Protein AF-A0A9N8VVI7-F1 (afdb_monomer_lite)

Radius of gyration: 28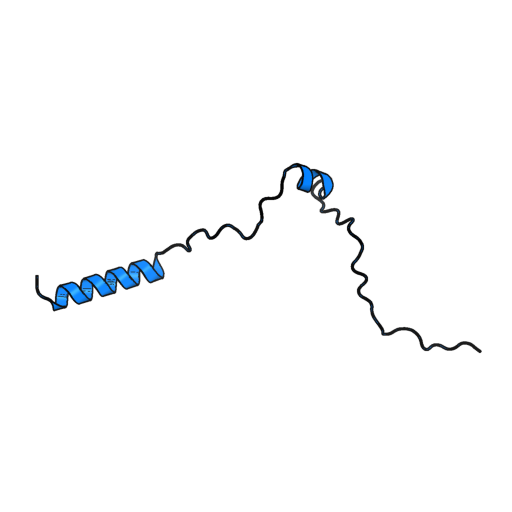.77 Å; chains: 1; bounding box: 85×36×55 Å

pLDDT: mean 72.5, std 14.38, range [41.81, 91.81]

Structure (mmCIF, N/CA/C/O backbone):
data_AF-A0A9N8VVI7-F1
#
_entry.id   AF-A0A9N8VVI7-F1
#
loop_
_atom_site.group_PDB
_atom_site.id
_atom_site.type_symbol
_atom_site.label_atom_id
_atom_site.label_alt_id
_atom_site.label_comp_id
_atom_site.label_asym_id
_atom_site.label_entity_id
_atom_site.label_seq_id
_atom_site.pdbx_PDB_ins_code
_atom_site.Cartn_x
_atom_site.Cartn_y
_atom_site.Cartn_z
_atom_site.occupancy
_atom_site.B_iso_or_equiv
_atom_site.auth_seq_id
_atom_site.auth_comp_id
_atom_site.auth_asym_id
_atom_site.auth_atom_id
_atom_site.pdbx_PDB_model_num
ATOM 1 N N . MET A 1 1 ? -26.190 10.118 30.363 1.00 58.28 1 MET A N 1
ATOM 2 C CA . MET A 1 1 ? -25.377 8.902 30.103 1.00 58.28 1 MET A CA 1
ATOM 3 C C . MET A 1 1 ? -24.486 8.624 31.313 1.00 58.28 1 MET A C 1
ATOM 5 O O . MET A 1 1 ? -23.724 9.504 31.679 1.00 58.28 1 MET A O 1
ATOM 9 N N . SER A 1 2 ? -24.582 7.447 31.945 1.00 84.38 2 SER A N 1
ATOM 10 C CA . SER A 1 2 ? -23.747 7.076 33.108 1.00 84.38 2 SER A CA 1
ATOM 11 C C . SER A 1 2 ? -22.248 7.042 32.760 1.00 84.38 2 SER A C 1
ATOM 13 O O . SER A 1 2 ? -21.878 6.596 31.672 1.00 84.38 2 SER A O 1
ATOM 15 N N . PHE A 1 3 ? -21.391 7.482 33.686 1.00 85.50 3 PHE A N 1
ATOM 16 C CA . PHE A 1 3 ? -19.932 7.587 33.525 1.00 85.50 3 PHE A CA 1
ATOM 17 C C . PHE A 1 3 ? -19.287 6.259 33.081 1.00 85.50 3 PHE A C 1
ATOM 19 O O . PHE A 1 3 ? -18.443 6.225 32.187 1.00 85.50 3 PHE A O 1
ATOM 26 N N . ILE A 1 4 ? -19.789 5.140 33.608 1.00 87.44 4 ILE A N 1
ATOM 27 C CA . ILE A 1 4 ? -19.344 3.777 33.278 1.00 87.44 4 ILE A CA 1
ATOM 28 C C . ILE A 1 4 ? -19.594 3.441 31.799 1.00 87.44 4 ILE A C 1
ATOM 30 O O . ILE A 1 4 ? -18.766 2.803 31.147 1.00 87.44 4 ILE A O 1
ATOM 34 N N . LYS A 1 5 ? -20.715 3.908 31.229 1.00 85.38 5 LYS A N 1
ATOM 35 C CA . LYS A 1 5 ? -21.016 3.709 29.800 1.00 85.38 5 LYS A CA 1
ATOM 36 C C . LYS A 1 5 ? -20.023 4.464 28.909 1.00 85.38 5 LYS A C 1
ATOM 38 O O . LYS A 1 5 ? -19.660 3.955 27.852 1.00 85.38 5 LYS A O 1
ATOM 43 N N . LYS A 1 6 ? -19.544 5.635 29.346 1.00 87.69 6 LYS A N 1
ATOM 44 C CA . LYS A 1 6 ? -18.544 6.430 28.615 1.00 87.69 6 LYS A CA 1
ATOM 45 C C . LYS A 1 6 ? -17.186 5.724 28.572 1.00 87.69 6 LYS A C 1
ATOM 47 O O . LYS A 1 6 ? -16.585 5.648 27.507 1.00 87.69 6 LYS A O 1
ATOM 52 N N . ILE A 1 7 ? -16.755 5.139 29.690 1.00 89.06 7 ILE A N 1
ATOM 53 C CA . ILE A 1 7 ? -15.487 4.394 29.775 1.00 89.06 7 ILE A CA 1
ATOM 54 C C . ILE A 1 7 ? -15.509 3.167 28.853 1.00 89.06 7 ILE A C 1
ATOM 56 O O . ILE A 1 7 ? -14.582 2.979 28.068 1.00 89.06 7 ILE A O 1
ATOM 60 N N . LYS A 1 8 ? -16.590 2.371 28.876 1.00 88.81 8 LYS A N 1
ATOM 61 C CA . LYS A 1 8 ? -16.745 1.230 27.953 1.00 88.81 8 LYS A CA 1
ATOM 62 C C . LYS A 1 8 ? -16.692 1.663 26.489 1.00 88.81 8 LYS A C 1
ATOM 64 O O . LYS A 1 8 ? -16.003 1.038 25.695 1.00 88.81 8 LYS A O 1
ATOM 69 N N . SER A 1 9 ? -17.380 2.751 26.146 1.00 89.19 9 SER A N 1
ATOM 70 C CA . SER A 1 9 ? -17.375 3.292 24.784 1.00 89.19 9 SER A CA 1
ATOM 71 C C . SER A 1 9 ? -15.968 3.692 24.326 1.00 89.19 9 SER A C 1
ATOM 73 O O . SER A 1 9 ? -15.570 3.351 23.215 1.00 89.19 9 SER A O 1
ATOM 75 N N . GLN A 1 10 ? -15.178 4.339 25.187 1.00 89.31 10 GLN A N 1
ATOM 76 C CA . GLN A 1 10 ? -13.792 4.676 24.856 1.00 89.31 10 GLN A CA 1
ATOM 77 C C . GLN A 1 10 ? -12.897 3.441 24.718 1.00 89.31 10 GLN A C 1
ATOM 79 O O . GLN A 1 10 ? -12.047 3.409 23.830 1.00 89.31 10 GLN A O 1
ATOM 84 N N . TYR A 1 11 ? -13.103 2.417 25.548 1.00 91.81 11 TYR A N 1
ATOM 85 C CA . TYR A 1 11 ? -12.358 1.162 25.457 1.00 91.81 11 TYR A CA 1
ATOM 86 C C . TYR A 1 11 ? -12.634 0.416 24.144 1.00 91.81 11 TYR A C 1
ATOM 88 O O . TYR A 1 11 ? -11.699 -0.016 23.471 1.00 91.81 11 TYR A O 1
ATOM 96 N N . GLU A 1 12 ? -13.900 0.328 23.730 1.00 89.88 12 GLU A N 1
ATOM 97 C CA . GLU A 1 12 ? -14.266 -0.265 22.438 1.00 89.88 12 GLU A CA 1
ATOM 98 C C . GLU A 1 12 ? -13.679 0.532 21.267 1.00 89.88 12 GLU A C 1
ATOM 100 O O . GLU A 1 12 ? -13.087 -0.045 20.357 1.00 89.88 12 GLU A O 1
ATOM 105 N N . MET A 1 13 ? -13.735 1.867 21.318 1.00 87.75 13 MET A N 1
ATOM 106 C CA . MET A 1 13 ? -13.108 2.718 20.300 1.00 87.75 13 MET A CA 1
ATOM 107 C C . MET A 1 13 ? -11.587 2.539 20.243 1.00 87.75 13 MET A C 1
ATOM 109 O O . MET A 1 13 ? -11.008 2.523 19.155 1.00 87.75 13 MET A O 1
ATOM 113 N N . TRP A 1 14 ? -10.931 2.365 21.393 1.00 88.25 14 TRP A N 1
ATOM 114 C CA . TRP A 1 14 ? -9.503 2.057 21.459 1.00 88.25 14 TRP A CA 1
ATOM 115 C C . TRP A 1 14 ? -9.190 0.699 20.826 1.00 88.25 14 TRP A C 1
ATOM 117 O O . TRP A 1 14 ? -8.245 0.591 20.045 1.00 88.25 14 TRP A O 1
ATOM 127 N N . LYS A 1 15 ? -10.008 -0.323 21.103 1.00 88.56 15 LYS A N 1
ATOM 128 C CA . LYS A 1 15 ? -9.870 -1.662 20.523 1.00 88.56 15 LYS A CA 1
ATOM 129 C C . LYS A 1 15 ? -10.028 -1.623 19.003 1.00 88.56 15 LYS A C 1
ATOM 131 O O . LYS A 1 15 ? -9.172 -2.144 18.294 1.00 88.56 15 LYS A O 1
ATOM 136 N N . ILE A 1 16 ? -11.065 -0.950 18.503 1.00 86.25 16 ILE A N 1
ATOM 137 C CA . ILE A 1 16 ? -11.285 -0.749 17.065 1.00 86.25 16 ILE A CA 1
ATOM 138 C C . ILE A 1 16 ? -10.060 -0.069 16.454 1.00 86.25 16 ILE A C 1
ATOM 140 O O . ILE A 1 16 ? -9.436 -0.629 15.563 1.00 86.25 16 ILE A O 1
ATOM 144 N N . ASN A 1 17 ? -9.618 1.066 17.000 1.00 82.94 17 ASN A N 1
ATOM 145 C CA . ASN A 1 17 ? -8.435 1.764 16.493 1.00 82.94 17 ASN A CA 1
ATOM 146 C C . ASN A 1 17 ? -7.177 0.879 16.531 1.00 82.94 1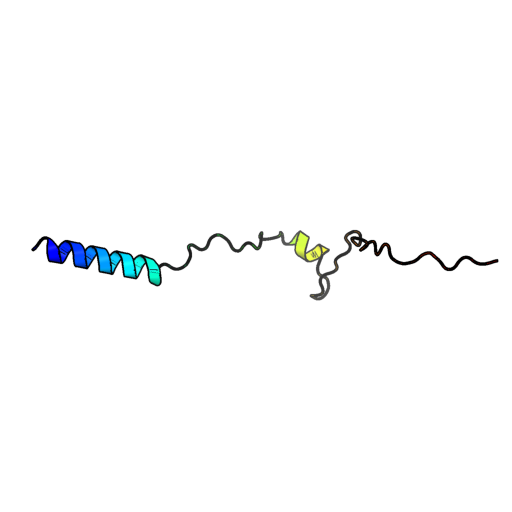7 ASN A C 1
ATOM 148 O O . ASN A 1 17 ? -6.367 0.930 15.621 1.00 82.94 17 ASN A O 1
ATOM 152 N N . LYS A 1 18 ? -7.007 0.012 17.529 1.00 83.62 18 LYS A N 1
ATOM 153 C CA . LYS A 1 18 ? -5.843 -0.879 17.598 1.00 83.62 18 LYS A CA 1
ATOM 154 C C . LYS A 1 18 ? -5.853 -1.973 16.526 1.00 83.62 18 LYS A C 1
ATOM 156 O O . LYS A 1 18 ? -4.801 -2.264 15.965 1.00 83.62 18 LYS A O 1
ATOM 161 N N . TYR A 1 19 ? -7.010 -2.580 16.256 1.00 82.94 19 TYR A N 1
ATOM 162 C CA . TYR A 1 19 ? -7.108 -3.773 15.403 1.00 82.94 19 TYR A CA 1
ATOM 163 C C . TYR A 1 19 ? -7.596 -3.500 13.977 1.00 82.94 19 TYR A C 1
ATOM 165 O O . TYR A 1 19 ? -7.333 -4.299 13.084 1.00 82.94 19 TYR A O 1
ATOM 173 N N . THR A 1 2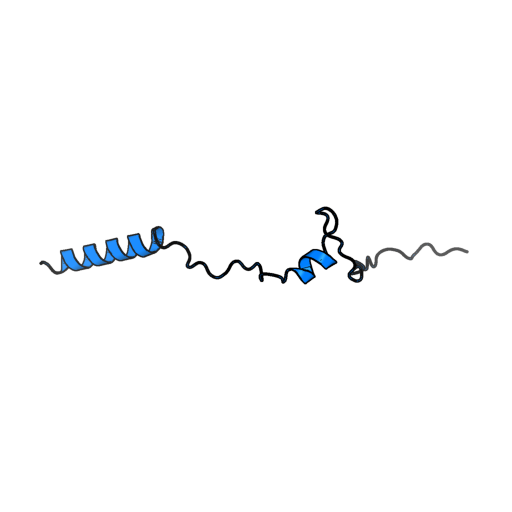0 ? -8.283 -2.383 13.735 1.00 78.50 20 THR A N 1
ATOM 174 C CA . THR A 1 20 ? -8.779 -1.999 12.403 1.00 78.50 20 THR A CA 1
ATOM 175 C C . THR A 1 20 ? -7.970 -0.878 11.772 1.00 78.50 20 THR A C 1
ATOM 177 O O . THR A 1 20 ? -8.163 -0.581 10.590 1.00 78.50 20 THR A O 1
ATOM 180 N N . ARG A 1 21 ? -7.061 -0.237 12.521 1.00 73.75 21 ARG A N 1
ATOM 181 C CA . ARG A 1 21 ? -6.129 0.721 11.933 1.00 73.75 21 ARG A CA 1
ATOM 182 C C . ARG A 1 21 ? -5.204 -0.052 11.019 1.00 73.75 21 ARG A C 1
ATOM 184 O O . ARG A 1 21 ? -4.257 -0.708 11.448 1.00 73.75 21 ARG A O 1
ATOM 191 N N . ARG A 1 22 ? -5.497 0.053 9.726 1.00 71.12 22 ARG A N 1
ATOM 192 C CA . ARG A 1 22 ? -4.538 -0.250 8.672 1.00 71.12 22 ARG A CA 1
ATOM 193 C C . ARG A 1 22 ? -3.250 0.459 9.058 1.00 71.12 22 ARG A C 1
ATOM 195 O O . ARG A 1 22 ? -3.315 1.618 9.488 1.00 71.12 22 ARG A O 1
ATOM 202 N N . ARG A 1 23 ? -2.105 -0.231 8.952 1.00 67.94 23 ARG A N 1
ATOM 203 C CA . ARG A 1 23 ? -0.813 0.455 9.057 1.00 67.94 23 ARG A CA 1
ATOM 204 C C . ARG A 1 23 ? -0.967 1.716 8.212 1.00 67.94 23 ARG A C 1
ATOM 206 O O . ARG A 1 23 ? -1.420 1.572 7.068 1.00 67.94 23 ARG A O 1
ATOM 213 N N . PRO A 1 24 ? -0.694 2.926 8.748 1.00 61.59 24 PRO A N 1
ATOM 214 C CA . PRO A 1 24 ? -0.500 4.043 7.846 1.00 61.59 24 PRO A CA 1
ATOM 215 C C . PRO A 1 24 ? 0.454 3.490 6.802 1.00 61.59 24 PRO A C 1
ATOM 217 O O . PRO A 1 24 ? 1.383 2.757 7.158 1.00 61.59 24 PRO A O 1
ATOM 220 N N . THR A 1 25 ? 0.126 3.678 5.537 1.00 57.69 25 THR A N 1
ATOM 221 C CA . THR A 1 25 ? 1.004 3.378 4.420 1.00 57.69 25 THR A CA 1
ATOM 222 C C . THR A 1 25 ? 2.233 4.271 4.587 1.00 57.69 25 THR A C 1
ATOM 224 O O . THR A 1 25 ? 2.410 5.243 3.866 1.00 57.69 25 THR A O 1
ATOM 227 N N . VAL A 1 26 ? 3.031 4.012 5.629 1.00 54.75 26 VAL A N 1
ATOM 228 C CA . VAL A 1 26 ? 4.428 4.366 5.729 1.00 54.75 26 VAL A CA 1
ATOM 229 C C . VAL A 1 26 ? 4.942 3.808 4.433 1.00 54.75 26 VAL A C 1
ATOM 231 O O . VAL A 1 26 ? 4.801 2.603 4.193 1.00 54.75 26 VAL A O 1
ATOM 234 N N . ALA A 1 27 ? 5.295 4.749 3.565 1.00 58.84 27 ALA A N 1
ATOM 235 C CA . ALA A 1 27 ? 5.705 4.539 2.202 1.00 58.84 27 ALA A CA 1
ATOM 236 C C . ALA A 1 27 ? 6.400 3.190 2.092 1.00 58.84 27 ALA A C 1
ATOM 238 O O . ALA A 1 27 ? 7.266 2.870 2.911 1.00 58.84 27 ALA A O 1
ATOM 239 N N . SER A 1 28 ? 5.963 2.385 1.125 1.00 58.50 28 SER A N 1
ATOM 240 C CA . SER A 1 28 ? 6.723 1.212 0.728 1.00 58.50 28 SER A CA 1
ATOM 241 C C . SER A 1 28 ? 8.207 1.582 0.768 1.00 58.50 28 SER A C 1
ATOM 243 O O . SER A 1 28 ? 8.597 2.566 0.145 1.00 58.50 28 SER A O 1
ATOM 245 N N . ASN A 1 29 ? 9.027 0.845 1.525 1.00 57.44 29 ASN A N 1
ATOM 246 C CA . ASN A 1 29 ? 10.475 1.090 1.562 1.00 57.44 29 ASN A CA 1
ATOM 247 C C . ASN A 1 29 ? 11.122 0.879 0.178 1.00 57.44 29 ASN A C 1
ATOM 249 O O . ASN A 1 29 ? 12.324 1.083 0.023 1.00 57.44 29 ASN A O 1
ATOM 253 N N . PHE A 1 30 ? 10.346 0.482 -0.839 1.00 59.97 30 PHE A N 1
ATOM 254 C CA . PHE A 1 30 ? 10.696 0.762 -2.221 1.00 59.97 30 PHE A CA 1
ATOM 255 C C . PHE A 1 30 ? 10.755 2.273 -2.423 1.00 59.97 30 PHE A C 1
ATOM 257 O O . PHE A 1 30 ? 9.761 2.920 -2.749 1.00 59.97 30 PHE A O 1
ATOM 264 N N . ALA A 1 31 ? 11.959 2.823 -2.270 1.00 65.88 31 ALA A N 1
ATOM 265 C CA . ALA A 1 31 ? 12.317 4.054 -2.944 1.00 65.88 31 ALA A CA 1
ATOM 266 C C . ALA A 1 31 ? 11.932 3.875 -4.417 1.00 65.88 31 ALA A C 1
ATOM 268 O O . ALA A 1 31 ? 12.509 3.030 -5.106 1.00 65.88 31 ALA A O 1
ATOM 269 N N . GLN A 1 32 ? 10.908 4.603 -4.862 1.00 70.00 32 GLN A N 1
ATOM 270 C CA . GLN A 1 32 ? 10.498 4.612 -6.256 1.00 70.00 32 GLN A CA 1
ATOM 271 C C . GLN A 1 32 ? 11.715 5.062 -7.062 1.00 70.00 32 GLN A C 1
ATOM 273 O O . GLN A 1 32 ? 12.183 6.187 -6.905 1.00 70.00 32 GLN A O 1
ATOM 278 N N . LYS A 1 33 ? 12.300 4.144 -7.830 1.00 81.00 33 LYS A N 1
ATOM 279 C CA . LYS A 1 33 ? 13.424 4.473 -8.701 1.00 81.00 33 LYS A CA 1
ATOM 280 C C . LYS A 1 33 ? 12.885 5.120 -9.971 1.00 81.00 33 LYS A C 1
ATOM 282 O O . LYS A 1 33 ? 11.753 4.855 -10.379 1.00 81.00 33 LYS A O 1
ATOM 287 N N . ASP A 1 34 ? 13.703 5.959 -10.589 1.00 82.25 34 ASP A N 1
ATOM 288 C CA . ASP A 1 34 ? 13.343 6.599 -11.848 1.00 82.25 34 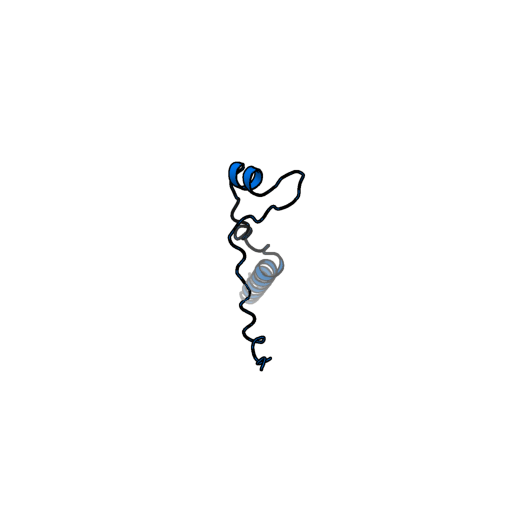ASP A CA 1
ATOM 289 C C . ASP A 1 34 ? 13.312 5.592 -12.998 1.00 82.25 34 ASP A C 1
ATOM 291 O O . ASP A 1 34 ? 13.942 4.533 -12.957 1.00 82.25 34 ASP A O 1
ATOM 295 N N . THR A 1 35 ? 12.598 5.945 -14.066 1.00 82.25 35 THR A N 1
ATOM 296 C CA . THR A 1 35 ? 12.473 5.086 -15.258 1.00 82.25 35 THR A CA 1
ATOM 297 C C . THR A 1 35 ? 13.844 4.770 -15.865 1.00 82.25 35 THR A C 1
ATOM 299 O O . THR A 1 35 ? 14.095 3.637 -16.273 1.00 82.25 35 THR A O 1
ATOM 302 N N . GLU A 1 36 ? 14.762 5.739 -15.852 1.00 83.81 36 GLU A N 1
ATOM 303 C CA . GLU A 1 36 ? 16.131 5.572 -16.349 1.00 83.81 36 GLU A CA 1
ATOM 304 C C . GLU A 1 36 ? 16.948 4.575 -15.516 1.00 83.81 36 GLU A C 1
ATOM 306 O O . GLU A 1 36 ? 17.700 3.781 -16.078 1.00 83.81 36 GLU A O 1
ATOM 311 N N . PHE A 1 37 ? 16.741 4.523 -14.194 1.00 84.69 37 PHE A N 1
ATOM 312 C CA . PHE A 1 37 ? 17.394 3.527 -13.339 1.00 84.69 37 PHE A CA 1
ATOM 313 C C . PHE A 1 37 ? 17.009 2.107 -13.764 1.00 84.69 37 PHE A C 1
ATOM 315 O O . PHE A 1 37 ? 17.876 1.243 -13.892 1.00 84.69 37 PHE A O 1
ATOM 322 N N . TYR A 1 38 ? 15.721 1.870 -14.026 1.00 84.44 38 TYR A N 1
ATOM 323 C CA . TYR A 1 38 ? 15.257 0.560 -14.476 1.00 84.44 38 TYR A CA 1
ATOM 324 C C . TYR A 1 38 ? 15.786 0.209 -15.868 1.00 84.44 38 TYR A C 1
ATOM 326 O O . TYR A 1 38 ? 16.209 -0.921 -16.063 1.00 84.44 38 TYR A O 1
ATOM 334 N N . ARG A 1 39 ? 15.839 1.163 -16.807 1.00 83.81 39 ARG A N 1
ATOM 335 C CA . ARG A 1 39 ? 16.391 0.929 -18.157 1.00 83.81 39 ARG A CA 1
ATOM 336 C C . ARG A 1 39 ? 17.865 0.534 -18.146 1.00 83.81 39 ARG A C 1
ATOM 338 O O . ARG A 1 39 ? 18.288 -0.253 -18.981 1.00 83.81 39 ARG A O 1
ATOM 345 N N . GLN A 1 40 ? 18.641 1.086 -17.218 1.00 86.25 40 GLN A N 1
ATOM 346 C CA . GLN A 1 40 ? 20.072 0.799 -17.108 1.00 86.25 40 GLN A CA 1
ATOM 347 C C . GLN A 1 40 ? 20.358 -0.541 -16.427 1.00 86.25 40 GLN A C 1
ATOM 349 O O . GLN A 1 40 ? 21.332 -1.203 -16.770 1.00 86.25 40 GLN A O 1
ATOM 354 N N . HIS A 1 41 ? 19.526 -0.936 -15.461 1.00 84.06 41 HIS A N 1
ATOM 355 C CA . HIS A 1 41 ? 19.772 -2.127 -14.647 1.00 84.06 41 HIS A CA 1
ATOM 356 C C . HIS A 1 41 ? 18.924 -3.331 -15.049 1.00 84.06 41 HIS A C 1
ATOM 358 O O . HIS A 1 41 ? 19.132 -4.409 -14.506 1.00 84.06 41 HIS A O 1
ATOM 364 N N . TYR A 1 42 ? 17.961 -3.178 -15.956 1.00 85.00 42 TYR A N 1
ATOM 365 C CA . TYR A 1 42 ? 17.146 -4.278 -16.456 1.00 85.00 42 TYR A CA 1
ATOM 366 C C . TYR A 1 42 ? 17.188 -4.324 -17.979 1.00 85.00 42 TYR A C 1
ATOM 368 O O . TYR A 1 42 ? 16.851 -3.349 -18.647 1.00 85.00 42 TYR A O 1
ATOM 376 N N . VAL A 1 43 ? 17.532 -5.490 -18.520 1.00 84.88 43 VAL A N 1
ATOM 377 C CA . VAL A 1 43 ? 17.442 -5.801 -19.953 1.00 84.88 43 VAL A CA 1
ATOM 378 C C . VAL A 1 43 ? 16.657 -7.101 -20.081 1.00 84.88 43 VAL A C 1
ATOM 380 O O . VAL A 1 43 ? 16.932 -8.055 -19.357 1.00 84.88 43 VAL A O 1
ATOM 383 N N . ASP A 1 44 ? 15.616 -7.111 -20.918 1.00 86.06 44 ASP A N 1
ATOM 384 C CA . ASP A 1 44 ? 14.702 -8.252 -21.105 1.00 86.06 44 ASP A CA 1
ATOM 385 C C . ASP A 1 44 ? 14.125 -8.830 -19.795 1.00 86.06 44 ASP A C 1
ATOM 387 O O . ASP A 1 44 ? 13.892 -10.028 -19.652 1.00 86.06 44 ASP A O 1
ATOM 391 N N . GLY A 1 45 ? 13.893 -7.963 -18.802 1.00 81.62 45 GLY A N 1
ATOM 392 C CA . GLY A 1 45 ? 13.363 -8.348 -17.489 1.00 81.62 45 GLY A CA 1
ATOM 393 C C . GLY A 1 45 ? 14.393 -8.952 -16.526 1.00 81.62 45 GLY A C 1
ATOM 394 O O . GLY A 1 45 ? 14.036 -9.289 -15.398 1.00 81.62 45 GLY A O 1
ATOM 395 N N . VAL A 1 46 ? 15.665 -9.047 -16.921 1.00 83.75 46 VAL A N 1
ATOM 396 C CA . VAL A 1 46 ? 16.762 -9.554 -16.086 1.00 83.75 46 VAL A CA 1
ATOM 397 C C . VAL A 1 46 ? 17.513 -8.391 -15.442 1.00 83.75 46 VAL A C 1
ATOM 399 O O . VAL A 1 46 ? 17.933 -7.470 -16.139 1.00 83.75 46 VAL A O 1
ATOM 402 N N . TYR A 1 47 ? 17.704 -8.437 -14.115 1.00 83.56 47 TYR A N 1
ATOM 403 C CA . TYR A 1 47 ? 18.495 -7.437 -13.387 1.00 83.56 47 TYR A CA 1
ATOM 404 C C . TYR A 1 47 ? 19.993 -7.637 -13.645 1.00 83.56 47 TYR A C 1
ATOM 406 O O . TYR A 1 47 ? 20.607 -8.576 -13.136 1.00 83.56 47 TYR A O 1
ATOM 414 N N . LEU A 1 48 ? 20.583 -6.738 -14.423 1.00 78.75 48 LEU A N 1
ATOM 415 C CA . LEU A 1 48 ? 22.008 -6.674 -14.699 1.00 78.75 48 LEU A CA 1
ATOM 416 C C . LEU A 1 48 ? 22.680 -5.829 -13.611 1.00 78.75 48 LEU A C 1
ATOM 418 O O . LEU A 1 48 ? 22.793 -4.609 -13.708 1.00 78.75 48 LEU A O 1
ATOM 422 N N . SER A 1 49 ? 23.118 -6.475 -12.532 1.00 68.75 49 SER A N 1
ATOM 423 C CA . SER A 1 49 ? 23.995 -5.825 -11.557 1.00 68.75 49 SER A CA 1
ATOM 424 C C . SER A 1 49 ? 25.416 -5.770 -12.124 1.00 68.75 49 SER A C 1
ATOM 426 O O . SER A 1 49 ? 26.212 -6.673 -11.902 1.00 68.75 49 SER A O 1
ATOM 428 N N . THR A 1 50 ? 25.746 -4.717 -12.869 1.00 64.44 50 THR A N 1
ATOM 429 C CA . THR A 1 50 ? 27.135 -4.402 -13.252 1.00 64.44 50 THR A CA 1
ATOM 430 C C . THR A 1 50 ? 27.713 -3.317 -12.339 1.00 64.44 50 THR A C 1
ATOM 432 O O . THR A 1 50 ? 28.264 -2.321 -12.801 1.00 64.44 50 THR A O 1
ATOM 435 N N . GLY A 1 51 ? 27.530 -3.474 -11.025 1.00 57.53 51 GLY A N 1
ATOM 436 C CA . GLY A 1 51 ? 28.343 -2.783 -10.017 1.00 57.53 51 GLY A CA 1
ATOM 437 C C . GLY A 1 51 ? 29.566 -3.641 -9.683 1.00 57.53 51 GLY A C 1
ATOM 438 O O . GLY A 1 51 ? 29.523 -4.840 -9.968 1.00 57.53 51 GLY A O 1
ATOM 439 N N . PRO A 1 52 ? 30.649 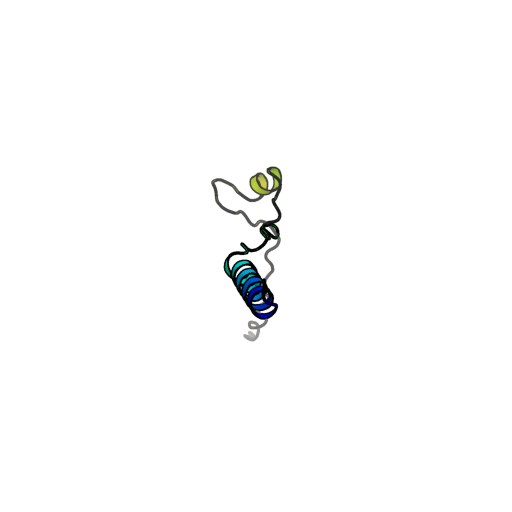-3.079 -9.106 1.00 51.38 52 PRO A N 1
ATOM 440 C CA . PRO A 1 52 ? 31.807 -3.879 -8.731 1.00 51.38 52 PRO A CA 1
ATOM 441 C C . PRO A 1 52 ? 31.299 -5.012 -7.849 1.00 51.38 52 PRO A C 1
ATOM 443 O O . PRO A 1 52 ? 30.586 -4.770 -6.871 1.00 51.38 52 PRO A O 1
ATOM 446 N N . THR A 1 53 ? 31.602 -6.246 -8.243 1.00 53.31 53 THR A N 1
ATOM 447 C CA . THR A 1 53 ? 31.438 -7.400 -7.374 1.00 53.31 53 THR A CA 1
ATOM 448 C C . THR A 1 53 ? 32.023 -6.999 -6.033 1.00 53.31 53 THR A C 1
ATOM 450 O O . THR A 1 53 ? 33.207 -6.677 -5.956 1.00 53.31 53 THR A O 1
ATOM 453 N N . VAL A 1 54 ? 31.197 -6.943 -4.988 1.00 61.03 54 VAL A N 1
ATOM 454 C CA . VAL A 1 54 ? 31.735 -6.986 -3.634 1.00 61.03 54 VAL A CA 1
ATOM 455 C C . VAL A 1 54 ? 32.388 -8.354 -3.577 1.00 61.03 54 VAL A C 1
ATOM 457 O O . VAL A 1 54 ? 31.701 -9.365 -3.435 1.00 61.03 54 VAL A O 1
ATOM 460 N N . GLU A 1 55 ? 33.687 -8.389 -3.865 1.00 53.78 55 GLU A N 1
ATOM 461 C 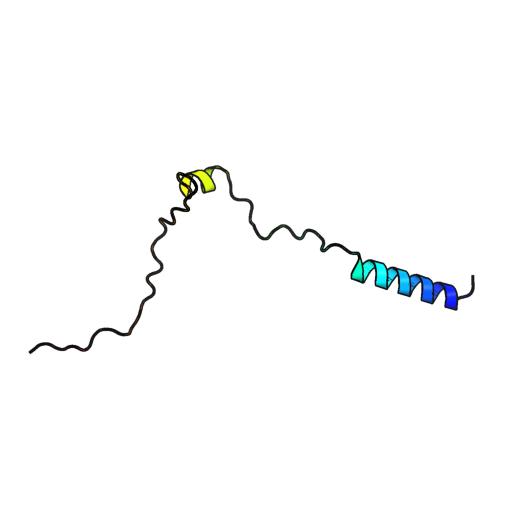CA . GLU A 1 55 ? 34.509 -9.568 -3.702 1.00 53.78 55 GLU A CA 1
ATOM 462 C C . GLU A 1 55 ? 34.294 -9.992 -2.258 1.00 53.78 55 GLU A C 1
ATOM 464 O O . GLU A 1 55 ? 34.670 -9.296 -1.314 1.00 53.78 55 GLU A O 1
ATOM 469 N N . VAL A 1 56 ? 33.579 -11.098 -2.078 1.00 59.38 56 VAL A N 1
ATOM 470 C CA . VAL A 1 56 ? 33.581 -11.801 -0.808 1.00 59.38 56 VAL A CA 1
ATOM 471 C C . VAL A 1 56 ? 35.013 -12.295 -0.672 1.00 59.38 56 VAL A C 1
ATOM 473 O O . VAL A 1 56 ? 35.375 -13.316 -1.256 1.00 59.38 56 VAL A O 1
ATOM 476 N N . ILE A 1 57 ? 35.849 -11.509 0.009 1.00 54.12 57 ILE A N 1
ATOM 477 C CA . ILE A 1 57 ? 37.208 -11.898 0.364 1.00 54.12 57 ILE A CA 1
ATOM 478 C C . ILE A 1 57 ? 37.054 -13.127 1.263 1.00 54.12 57 ILE A C 1
ATOM 480 O O . ILE A 1 57 ? 36.694 -13.027 2.433 1.00 54.12 57 ILE A O 1
ATOM 484 N N . ASN A 1 58 ? 37.228 -14.312 0.685 1.00 61.22 58 ASN A N 1
ATOM 485 C CA . ASN A 1 58 ? 37.353 -15.544 1.443 1.00 61.22 58 ASN A CA 1
ATOM 486 C C . ASN A 1 58 ? 38.835 -15.702 1.791 1.00 61.22 58 ASN A C 1
ATOM 488 O O . ASN A 1 58 ? 39.601 -16.236 0.992 1.00 61.22 58 ASN A O 1
ATOM 492 N N . ASP A 1 59 ? 39.219 -15.276 2.995 1.00 57.69 59 ASP A N 1
ATOM 493 C CA . ASP A 1 59 ? 40.591 -15.301 3.540 1.00 57.69 59 ASP A CA 1
ATOM 494 C C . ASP A 1 59 ? 41.200 -16.714 3.736 1.00 57.69 59 ASP A C 1
ATOM 496 O O . ASP A 1 59 ? 42.180 -16.888 4.454 1.00 57.69 59 ASP A O 1
ATOM 500 N N . ASN A 1 60 ? 40.646 -17.764 3.124 1.00 62.34 60 ASN A N 1
ATOM 501 C CA . ASN A 1 60 ? 40.954 -19.157 3.467 1.00 62.34 60 ASN A CA 1
ATOM 502 C C . ASN A 1 60 ? 41.625 -19.965 2.347 1.00 62.34 60 ASN A C 1
ATOM 504 O O . ASN A 1 60 ? 41.355 -21.161 2.218 1.00 62.34 60 ASN A O 1
ATOM 508 N N . LYS A 1 61 ? 42.497 -19.372 1.522 1.00 55.56 61 LYS A N 1
ATOM 509 C CA . LYS A 1 61 ? 43.290 -20.188 0.587 1.00 55.56 61 LYS A CA 1
ATOM 510 C C . LYS A 1 61 ? 44.625 -19.571 0.176 1.00 55.56 61 LYS A C 1
ATOM 512 O O . LYS A 1 61 ? 44.722 -18.969 -0.883 1.00 55.56 61 LYS A O 1
ATOM 517 N N . ALA A 1 62 ? 45.659 -19.800 0.982 1.00 49.66 62 ALA A N 1
ATOM 518 C CA . ALA A 1 62 ? 47.044 -19.868 0.510 1.00 49.66 62 ALA A CA 1
ATOM 519 C C . ALA A 1 62 ? 47.927 -20.520 1.585 1.00 49.66 62 ALA A C 1
ATOM 521 O O . ALA A 1 62 ? 48.472 -19.844 2.452 1.00 49.66 62 ALA A O 1
ATOM 522 N N . ASN A 1 63 ? 48.035 -21.848 1.554 1.00 56.22 63 ASN A N 1
ATOM 523 C CA . ASN A 1 63 ? 49.187 -22.552 2.118 1.00 56.22 63 ASN A CA 1
ATOM 524 C C . ASN A 1 63 ? 49.321 -23.931 1.463 1.00 56.22 63 ASN A C 1
ATOM 526 O O . ASN A 1 63 ? 49.153 -24.975 2.086 1.00 56.22 63 ASN A O 1
ATOM 530 N N . ASP A 1 64 ? 49.621 -23.923 0.173 1.00 53.09 64 ASP A N 1
ATOM 531 C CA . ASP A 1 64 ? 50.298 -25.013 -0.512 1.00 53.09 64 ASP A CA 1
ATOM 532 C C . ASP A 1 64 ? 51.613 -24.470 -1.083 1.00 53.09 64 ASP A C 1
ATOM 534 O O . ASP A 1 64 ? 51.739 -24.121 -2.252 1.00 53.09 64 ASP A O 1
ATOM 538 N N . GLY A 1 65 ? 52.598 -24.342 -0.189 1.00 52.91 65 GLY A N 1
ATOM 539 C CA . GLY A 1 65 ? 53.975 -24.028 -0.549 1.00 52.91 65 GLY A CA 1
ATOM 540 C C . GLY A 1 65 ? 54.560 -25.105 -1.462 1.00 52.91 65 GLY A C 1
ATOM 541 O O . GLY A 1 65 ? 54.626 -26.278 -1.093 1.00 52.91 65 GLY A O 1
ATOM 542 N N . SER A 1 66 ? 54.991 -24.690 -2.649 1.00 41.81 66 SER A N 1
ATOM 543 C CA . SER A 1 66 ? 55.762 -25.496 -3.593 1.00 41.81 66 SER A CA 1
ATOM 544 C C . SER A 1 66 ? 57.264 -25.381 -3.299 1.00 41.81 66 SER A C 1
ATOM 546 O O . SER A 1 66 ? 57.771 -24.262 -3.185 1.00 41.81 66 SER A O 1
ATOM 548 N N . PHE A 1 67 ? 57.949 -26.528 -3.204 1.00 43.97 67 PHE A N 1
ATOM 549 C CA . PHE A 1 67 ? 59.401 -26.648 -3.411 1.00 43.97 67 PHE A CA 1
ATOM 550 C C . PHE A 1 67 ? 59.758 -26.439 -4.886 1.00 43.97 67 PHE A C 1
ATOM 552 O O . PHE A 1 67 ? 58.923 -26.819 -5.741 1.00 43.97 67 PHE A O 1
#

Secondary structure (DSSP, 8-state):
--HHHHHHHHHHHHHHHHHH--------SS----HHHHHHHEETTEE---S----------------

Sequence (67 aa):
MSFIKKIKSQYEMWKINKYTRRRPTVASNFAQKDTEFYRQHYVDGVYLSTGPTVEVINDNKANDGSF

Foldseek 3Di:
DDPVVVVVVVVVVVVCCVPVPDDPCPDDPPPPDDPVVCVVQDDPNDGNPPDPPPPPPPVPDDDPDDD

Organism: NCBI:txid144530